Protein AF-A0A2W5KPC9-F1 (afdb_monomer_lite)

Sequence (144 aa):
MKFLSAIVVAMLAVPPALARSVDVCPTLPADTHVEWIYNEGPDFDVCYAHPTDSDETIFGVYLGNHPSFHPKRTNRIGRGKVGGLRMVWYRRSSSDSPAAFDRETLLILDRETGYVAHLWVIAETEQQLQERLSVLERMRFKDP

Structure (mmCIF, N/CA/C/O backbone):
data_AF-A0A2W5KPC9-F1
#
_entry.id   AF-A0A2W5KPC9-F1
#
loop_
_atom_site.group_PDB
_atom_site.id
_atom_site.type_symbol
_atom_site.label_atom_id
_atom_site.label_alt_id
_atom_site.label_comp_id
_atom_site.label_asym_id
_atom_site.label_entity_id
_atom_site.label_seq_id
_atom_site.pdbx_PDB_ins_code
_atom_site.Cartn_x
_atom_site.Cartn_y
_atom_site.Cartn_z
_atom_site.occupancy
_atom_site.B_iso_or_equiv
_atom_site.auth_seq_id
_atom_site.auth_comp_id
_atom_site.auth_asym_id
_atom_site.auth_atom_id
_atom_site.pdbx_PDB_model_num
ATOM 1 N N . MET A 1 1 ? 2.574 54.688 -48.987 1.00 38.09 1 MET A N 1
ATOM 2 C CA . MET A 1 1 ? 3.556 53.913 -48.199 1.00 38.09 1 MET A CA 1
ATOM 3 C C . MET A 1 1 ? 2.789 53.088 -47.174 1.00 38.09 1 MET A C 1
ATOM 5 O O . MET A 1 1 ? 2.180 53.666 -46.288 1.00 38.09 1 MET A O 1
ATOM 9 N N . LYS A 1 2 ? 2.715 51.768 -47.365 1.00 43.84 2 LYS A N 1
ATOM 10 C CA . LYS A 1 2 ? 2.098 50.798 -46.445 1.00 43.84 2 LYS A CA 1
ATOM 11 C C . LYS A 1 2 ? 3.180 49.763 -46.156 1.00 43.84 2 LYS A C 1
ATOM 13 O O . LYS A 1 2 ? 3.531 49.027 -47.070 1.00 43.84 2 LYS A O 1
ATOM 18 N N . PHE A 1 3 ? 3.724 49.738 -44.945 1.00 47.19 3 PHE A N 1
ATOM 19 C CA . PHE A 1 3 ? 4.591 48.645 -44.508 1.00 47.19 3 PHE A CA 1
ATOM 20 C C . PHE A 1 3 ? 3.863 47.868 -43.417 1.00 47.19 3 PHE A C 1
ATOM 22 O O . PHE A 1 3 ? 3.384 48.440 -42.439 1.00 47.19 3 PHE A O 1
ATOM 29 N N . LEU A 1 4 ? 3.681 46.582 -43.712 1.00 46.31 4 LEU A N 1
ATOM 30 C CA . LEU A 1 4 ? 2.902 45.608 -42.965 1.00 46.31 4 LEU A CA 1
ATOM 31 C C . LEU A 1 4 ? 3.526 45.290 -41.601 1.00 46.31 4 LEU A C 1
ATOM 33 O O . LEU A 1 4 ? 4.742 45.227 -41.452 1.00 46.31 4 LEU A O 1
ATOM 37 N N . SER A 1 5 ? 2.636 45.011 -40.646 1.00 54.16 5 SER A N 1
ATOM 38 C CA . SER A 1 5 ? 2.908 44.311 -39.389 1.00 54.16 5 SER A CA 1
ATOM 39 C C . SER A 1 5 ? 3.563 42.946 -39.600 1.00 54.16 5 SER A C 1
ATOM 41 O O . SER A 1 5 ? 3.175 42.206 -40.501 1.00 54.16 5 SER A O 1
ATOM 43 N N . ALA A 1 6 ? 4.423 42.560 -38.660 1.00 52.25 6 ALA A N 1
ATOM 44 C CA . ALA A 1 6 ? 4.634 41.163 -38.300 1.00 52.25 6 ALA A CA 1
ATOM 45 C C . ALA A 1 6 ? 4.864 41.078 -36.781 1.00 52.25 6 ALA A C 1
ATOM 47 O O . ALA A 1 6 ? 5.952 41.363 -36.288 1.00 52.25 6 ALA A O 1
ATOM 48 N N . ILE A 1 7 ? 3.810 40.733 -36.035 1.00 58.62 7 ILE A N 1
ATOM 49 C CA . ILE A 1 7 ? 3.903 40.343 -34.624 1.00 58.62 7 ILE A CA 1
ATOM 50 C C . ILE A 1 7 ? 4.207 38.845 -34.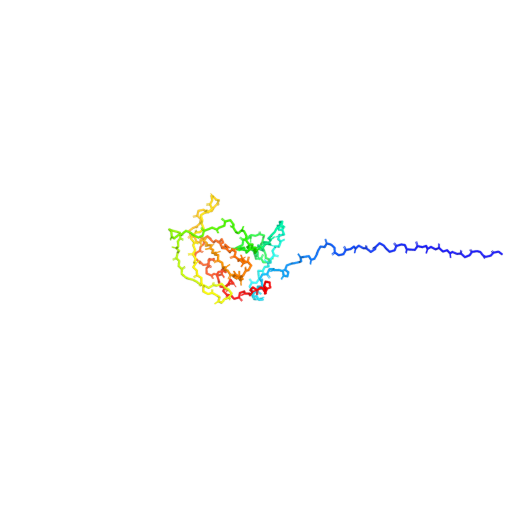614 1.00 58.62 7 ILE A C 1
ATOM 52 O O . ILE A 1 7 ? 3.378 38.038 -35.031 1.00 58.62 7 ILE A O 1
ATOM 56 N N . VAL A 1 8 ? 5.405 38.478 -34.166 1.00 61.66 8 VAL A N 1
ATOM 57 C CA . VAL A 1 8 ? 5.787 37.084 -33.924 1.00 61.66 8 VAL A CA 1
ATOM 58 C C . VAL A 1 8 ? 5.257 36.691 -32.547 1.00 61.66 8 VAL A C 1
ATOM 60 O O . VAL A 1 8 ? 5.755 37.160 -31.527 1.00 61.66 8 VAL A O 1
ATOM 63 N N . VAL A 1 9 ? 4.227 35.846 -32.514 1.00 62.09 9 VAL A N 1
ATOM 64 C CA . VAL A 1 9 ? 3.756 35.190 -31.287 1.00 62.09 9 VAL A CA 1
ATOM 65 C C . VAL A 1 9 ? 4.634 33.962 -31.060 1.00 62.09 9 VAL A C 1
ATOM 67 O O . VAL A 1 9 ? 4.502 32.958 -31.757 1.00 62.09 9 VAL A O 1
ATOM 70 N N . ALA A 1 10 ? 5.558 34.048 -30.104 1.00 59.09 10 ALA A N 1
ATOM 71 C CA . ALA A 1 10 ? 6.324 32.900 -29.639 1.00 59.09 10 ALA A CA 1
ATOM 72 C C . ALA A 1 10 ? 5.443 32.057 -28.700 1.00 59.09 10 ALA A C 1
ATOM 74 O O . ALA A 1 10 ? 5.221 32.423 -27.547 1.00 59.09 10 ALA A O 1
ATOM 75 N N . MET A 1 11 ? 4.916 30.937 -29.200 1.00 62.25 11 MET A N 1
ATOM 76 C CA . MET A 1 11 ? 4.300 29.904 -28.365 1.00 62.25 11 MET A CA 1
ATOM 77 C C . MET A 1 11 ? 5.397 29.200 -27.560 1.00 62.25 11 MET A C 1
ATOM 79 O O . MET A 1 11 ? 6.181 28.425 -28.104 1.00 62.25 11 MET A O 1
ATOM 83 N N . LEU A 1 12 ? 5.452 29.476 -26.258 1.00 58.88 12 LEU A N 1
ATOM 84 C CA . LEU A 1 12 ? 6.215 28.685 -25.298 1.00 58.88 12 LEU A CA 1
ATOM 85 C C . LEU A 1 12 ? 5.521 27.324 -25.152 1.00 58.88 12 LEU A C 1
ATOM 87 O O . LEU A 1 12 ? 4.515 27.204 -24.456 1.00 58.88 12 LEU A O 1
ATOM 91 N N . ALA A 1 13 ? 6.033 26.303 -25.838 1.00 57.69 13 ALA A N 1
ATOM 92 C CA . ALA A 1 13 ? 5.659 24.922 -25.569 1.00 57.69 13 ALA A CA 1
ATOM 93 C C . ALA A 1 13 ? 6.235 24.535 -24.200 1.00 57.69 13 ALA A C 1
ATOM 95 O O . ALA A 1 13 ? 7.439 24.331 -24.060 1.00 57.69 13 ALA A O 1
ATOM 96 N N . VAL A 1 14 ? 5.379 24.488 -23.179 1.00 63.06 14 VAL A N 1
ATOM 97 C CA . VAL A 1 14 ? 5.735 23.924 -21.874 1.00 63.06 14 VAL A CA 1
ATOM 98 C C . VAL A 1 14 ? 5.871 22.409 -22.069 1.00 63.06 14 VAL A C 1
ATOM 100 O O . VAL A 1 14 ? 4.895 21.778 -22.483 1.00 63.06 14 VAL A O 1
ATOM 103 N N . PRO A 1 15 ? 7.047 21.798 -21.844 1.00 55.31 15 PRO A N 1
ATOM 104 C CA . PRO A 1 15 ? 7.172 20.348 -21.912 1.00 55.31 15 PRO A CA 1
ATOM 105 C C . PRO A 1 15 ? 6.293 19.698 -20.826 1.00 55.31 15 PRO A C 1
ATOM 107 O O . PRO A 1 15 ? 6.252 20.209 -19.703 1.00 55.31 15 PRO A O 1
ATOM 110 N N . PRO A 1 16 ? 5.599 18.580 -21.114 1.00 50.56 16 PRO A N 1
ATOM 111 C CA . PRO A 1 16 ? 4.818 17.845 -20.125 1.00 50.56 16 PRO A CA 1
ATOM 112 C C . PRO A 1 16 ? 5.776 17.091 -19.194 1.00 50.56 16 PRO A C 1
ATOM 114 O O . PRO A 1 16 ? 5.989 15.893 -19.326 1.00 50.56 16 PRO A O 1
ATOM 117 N N . ALA A 1 17 ? 6.413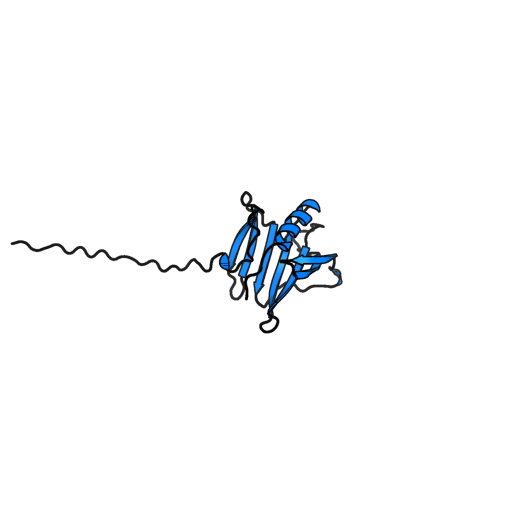 17.807 -18.275 1.00 51.78 17 ALA A N 1
ATOM 118 C CA . ALA A 1 17 ? 7.350 17.245 -17.310 1.00 51.78 17 ALA A CA 1
ATOM 119 C C . ALA A 1 17 ? 6.690 17.070 -15.931 1.00 51.78 17 ALA A C 1
ATOM 121 O O . ALA A 1 17 ? 7.271 17.483 -14.942 1.00 51.78 17 ALA A O 1
ATOM 122 N N . LEU A 1 18 ? 5.465 16.525 -15.859 1.00 46.25 18 LEU A N 1
ATOM 123 C CA . LEU A 1 18 ? 4.745 16.233 -14.600 1.00 46.25 18 LEU A CA 1
ATOM 124 C C . LEU A 1 18 ? 3.683 15.120 -14.777 1.00 46.25 18 LEU A C 1
ATOM 126 O O . LEU A 1 18 ? 2.551 15.252 -14.325 1.00 46.25 18 LEU A O 1
ATOM 130 N N . ALA A 1 19 ? 4.002 14.041 -15.494 1.00 46.28 19 ALA A N 1
ATOM 131 C CA . ALA A 1 19 ? 3.049 12.945 -15.712 1.00 46.28 19 ALA A CA 1
ATOM 132 C C . ALA A 1 19 ? 3.704 11.560 -15.707 1.00 46.28 19 ALA A C 1
ATOM 134 O O . ALA A 1 19 ? 3.250 10.650 -16.395 1.00 46.28 19 ALA A O 1
ATOM 135 N N . ARG A 1 20 ? 4.734 11.354 -14.875 1.00 52.09 20 ARG A N 1
ATOM 136 C CA . ARG A 1 20 ? 4.928 10.017 -14.296 1.00 52.09 20 ARG A CA 1
ATOM 137 C C . ARG A 1 20 ? 3.842 9.865 -13.227 1.00 52.09 20 ARG A C 1
ATOM 139 O O . ARG A 1 20 ? 4.071 10.059 -12.044 1.00 52.09 20 ARG A O 1
ATOM 146 N N . SER A 1 21 ? 2.605 9.811 -13.709 1.00 64.06 21 SER A N 1
ATOM 147 C CA . SER A 1 21 ? 1.371 9.968 -12.953 1.00 64.06 21 SER A CA 1
ATOM 148 C C . SER A 1 21 ? 1.102 8.712 -12.132 1.00 64.06 21 SER A C 1
ATOM 150 O O . SER A 1 21 ? 1.760 7.689 -12.305 1.00 64.06 21 SER A O 1
ATOM 152 N N . VAL A 1 22 ? 0.077 8.778 -11.282 1.00 76.50 22 VAL A N 1
ATOM 153 C CA . VAL A 1 22 ? -0.564 7.683 -10.523 1.00 76.50 22 VAL A CA 1
ATOM 154 C C . VAL A 1 22 ? -0.712 6.331 -11.260 1.00 76.50 22 VAL A C 1
ATOM 156 O O . VAL A 1 22 ? -1.021 5.323 -10.634 1.00 76.50 22 VAL A O 1
ATOM 159 N N . ASP A 1 23 ? -0.476 6.272 -12.568 1.00 86.31 23 ASP A N 1
ATOM 160 C CA . ASP A 1 23 ? -0.545 5.089 -13.422 1.00 86.31 23 ASP A CA 1
ATOM 161 C C . ASP A 1 23 ? 0.365 3.932 -12.995 1.00 86.31 23 ASP A C 1
ATOM 163 O O . ASP A 1 23 ? 0.017 2.785 -13.272 1.00 86.31 23 ASP A O 1
ATOM 167 N N . VAL A 1 24 ? 1.487 4.19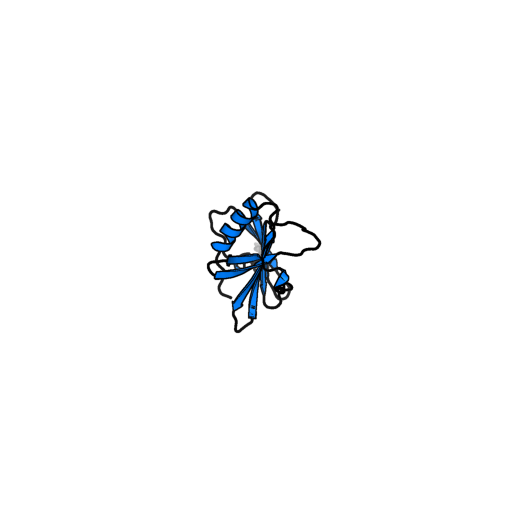6 -12.312 1.00 91.62 24 VAL A N 1
ATOM 168 C CA . VAL A 1 24 ? 2.344 3.135 -11.739 1.00 91.62 24 VAL A CA 1
ATOM 169 C C . VAL A 1 24 ? 1.668 2.457 -10.541 1.00 91.62 24 VAL A C 1
ATOM 171 O O . VAL A 1 24 ? 1.873 1.269 -10.284 1.00 91.62 24 VAL A O 1
ATOM 174 N N . CYS A 1 25 ? 0.815 3.184 -9.817 1.00 95.56 25 CYS A N 1
ATOM 175 C CA . CYS A 1 25 ? 0.141 2.650 -8.647 1.00 95.56 25 CYS A CA 1
ATOM 176 C C . CYS A 1 25 ? -0.827 1.514 -9.015 1.00 95.56 25 CYS A C 1
ATOM 178 O O . CYS A 1 25 ? -1.450 1.525 -10.087 1.00 95.56 25 CYS A O 1
ATOM 180 N N . PRO A 1 26 ? -1.022 0.527 -8.119 1.00 96.12 26 PRO A N 1
ATOM 181 C CA . PRO A 1 26 ? -2.016 -0.514 -8.333 1.00 96.12 26 PRO A CA 1
ATOM 182 C C . PRO A 1 26 ? -3.398 0.092 -8.594 1.00 96.12 26 PRO A C 1
ATOM 184 O O . PRO A 1 26 ? -3.797 1.074 -7.978 1.00 96.12 26 PRO A O 1
ATOM 187 N N . THR A 1 27 ? -4.175 -0.504 -9.487 1.00 96.19 27 THR A N 1
ATOM 188 C CA . THR A 1 27 ? -5.538 -0.034 -9.760 1.00 96.19 27 THR A CA 1
ATOM 189 C C . THR A 1 27 ? -6.412 -0.296 -8.535 1.00 96.19 27 THR A C 1
ATOM 191 O O . THR A 1 27 ? -6.582 -1.458 -8.152 1.00 96.19 27 THR A O 1
ATOM 194 N N . LEU A 1 28 ? -6.966 0.760 -7.938 1.00 96.38 28 LEU A N 1
ATOM 195 C CA . LEU A 1 28 ? -7.925 0.651 -6.838 1.00 96.38 28 LEU A CA 1
ATOM 196 C C . LEU A 1 28 ? -9.302 0.203 -7.356 1.00 96.38 28 LEU A C 1
ATOM 198 O O . LEU A 1 28 ? -9.658 0.507 -8.499 1.00 96.38 28 LEU A O 1
ATOM 202 N N . PRO A 1 29 ? -10.095 -0.519 -6.547 1.00 95.44 29 PRO A N 1
ATOM 203 C CA . PRO A 1 29 ? -11.494 -0.774 -6.869 1.00 95.44 29 PRO A CA 1
ATOM 204 C C . PRO A 1 29 ? -12.289 0.543 -6.929 1.00 95.44 29 PRO A C 1
ATOM 206 O O . PRO A 1 29 ? -12.112 1.420 -6.092 1.00 95.44 29 PRO A O 1
ATOM 209 N N . ALA A 1 30 ? -13.179 0.690 -7.913 1.00 89.69 30 ALA A N 1
ATOM 210 C CA . ALA A 1 30 ? -13.882 1.957 -8.159 1.00 89.69 30 ALA A CA 1
ATOM 211 C C . ALA A 1 30 ? -14.879 2.361 -7.051 1.00 89.69 30 ALA A C 1
ATOM 213 O O . ALA A 1 30 ? -15.301 3.510 -6.990 1.00 89.69 30 ALA A O 1
ATOM 214 N N . ASP A 1 31 ? -15.273 1.422 -6.192 1.00 91.25 31 ASP A N 1
ATOM 215 C CA . ASP A 1 31 ? -16.309 1.564 -5.168 1.00 91.25 31 ASP A CA 1
ATOM 216 C C . ASP A 1 31 ? -15.759 1.878 -3.765 1.00 91.25 31 ASP A C 1
ATOM 218 O O . ASP A 1 31 ? -16.503 1.799 -2.792 1.00 91.25 31 ASP A O 1
ATOM 222 N N . THR A 1 32 ? -14.466 2.198 -3.626 1.00 89.38 32 THR A N 1
ATOM 223 C CA . THR A 1 32 ? -13.831 2.316 -2.300 1.00 89.38 32 THR A CA 1
ATOM 224 C C . THR A 1 32 ? -13.668 3.736 -1.780 1.00 89.38 32 THR A C 1
ATOM 226 O O . THR A 1 32 ? -13.310 3.869 -0.619 1.00 89.38 32 THR A O 1
ATOM 229 N N . HIS A 1 33 ? -13.923 4.782 -2.579 1.00 93.38 33 HIS A N 1
ATOM 230 C CA . HIS A 1 33 ? -13.656 6.181 -2.183 1.00 93.38 33 HIS A CA 1
ATOM 231 C C . HIS A 1 33 ? -12.232 6.380 -1.628 1.00 93.38 33 HIS A C 1
ATOM 233 O O . HIS A 1 33 ? -12.012 7.097 -0.656 1.00 93.38 33 HIS A O 1
ATOM 239 N N . VAL A 1 34 ? -11.263 5.700 -2.244 1.00 95.38 34 VAL A N 1
ATOM 240 C CA . VAL A 1 34 ? -9.839 5.789 -1.913 1.00 95.38 34 VAL A CA 1
ATOM 241 C C . VAL A 1 34 ? -9.105 6.265 -3.153 1.00 95.38 34 VAL A C 1
ATOM 243 O O . VAL A 1 34 ? -9.404 5.810 -4.259 1.00 95.38 34 VAL A O 1
ATOM 246 N N . GLU A 1 35 ? -8.128 7.138 -2.962 1.00 95.56 35 GLU A N 1
ATOM 247 C CA . GLU A 1 35 ? -7.248 7.636 -4.008 1.00 95.56 35 GLU A CA 1
ATOM 248 C C . GLU A 1 35 ? -5.776 7.492 -3.627 1.00 95.56 35 GLU A C 1
ATOM 250 O O . GLU A 1 35 ? -5.425 7.249 -2.471 1.00 95.56 35 GLU A O 1
ATOM 255 N N . TRP A 1 36 ? -4.911 7.602 -4.634 1.00 96.31 36 TRP A N 1
ATOM 256 C CA . TRP A 1 36 ? -3.469 7.533 -4.458 1.00 96.31 36 TRP A CA 1
ATOM 257 C C . TRP A 1 36 ? -2.852 8.924 -4.414 1.00 96.31 36 TRP A C 1
ATOM 259 O O . TRP A 1 36 ? -3.036 9.717 -5.335 1.00 96.31 36 TRP A O 1
ATOM 269 N N . ILE A 1 37 ? -1.996 9.146 -3.424 1.00 94.94 37 ILE A N 1
ATOM 270 C CA . ILE A 1 37 ? -0.936 10.148 -3.472 1.00 94.94 37 ILE A CA 1
ATOM 271 C C . ILE A 1 37 ? 0.349 9.425 -3.888 1.00 94.94 37 ILE A C 1
ATOM 273 O O . ILE A 1 37 ? 0.804 8.501 -3.210 1.00 94.94 37 ILE A O 1
ATOM 277 N N . TYR A 1 38 ? 0.910 9.818 -5.031 1.00 95.25 38 TYR A N 1
ATOM 278 C CA . TYR A 1 38 ? 2.098 9.200 -5.621 1.00 95.25 38 TYR A CA 1
ATOM 279 C C . TYR A 1 38 ? 3.362 10.007 -5.315 1.00 95.25 38 TYR A C 1
ATOM 281 O O . TYR A 1 38 ? 3.392 11.217 -5.539 1.00 95.25 38 TYR A O 1
ATOM 289 N N . ASN A 1 39 ? 4.412 9.308 -4.884 1.00 94.56 39 ASN A N 1
AT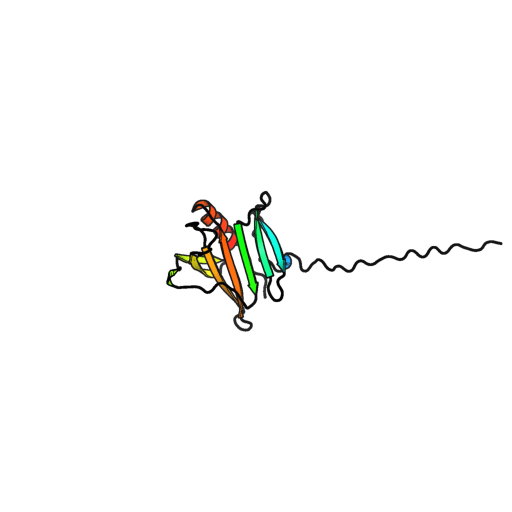OM 290 C CA . ASN A 1 39 ? 5.749 9.847 -4.675 1.00 94.56 39 ASN A CA 1
ATOM 291 C C . ASN A 1 39 ? 6.785 8.998 -5.428 1.00 94.56 39 ASN A C 1
ATOM 293 O O . ASN A 1 39 ? 6.902 7.796 -5.188 1.00 94.56 39 ASN A O 1
ATOM 297 N N . GLU A 1 40 ? 7.574 9.644 -6.286 1.00 94.75 40 GLU A N 1
ATOM 298 C CA . GLU A 1 40 ? 8.717 9.031 -6.974 1.00 94.75 40 GLU A CA 1
ATOM 299 C C . GLU A 1 40 ? 9.961 9.072 -6.073 1.00 94.75 40 GLU A C 1
ATOM 301 O O . GLU A 1 40 ? 10.318 10.118 -5.520 1.00 94.75 40 GLU A O 1
ATOM 306 N N . GLY A 1 41 ? 10.621 7.928 -5.918 1.00 92.75 41 GLY A N 1
ATOM 307 C CA . GLY A 1 41 ? 11.957 7.801 -5.345 1.00 92.75 41 GLY A CA 1
ATOM 308 C C . GLY A 1 41 ? 13.041 7.734 -6.431 1.00 92.75 41 GLY A C 1
ATOM 309 O O . GLY A 1 41 ? 12.738 7.748 -7.620 1.00 92.75 41 GLY A O 1
ATOM 310 N N . PRO A 1 42 ? 14.331 7.644 -6.059 1.00 91.88 42 PRO A N 1
ATOM 311 C CA . PRO A 1 42 ? 15.424 7.562 -7.035 1.00 91.88 42 PRO A CA 1
ATOM 312 C C . PRO A 1 42 ? 15.366 6.315 -7.933 1.00 91.88 42 PRO A C 1
ATOM 314 O O . PRO A 1 42 ? 15.788 6.359 -9.087 1.00 91.88 42 PRO A O 1
ATOM 317 N N . ASP A 1 43 ? 14.884 5.205 -7.377 1.00 91.81 43 ASP A N 1
ATOM 318 C CA . ASP A 1 43 ? 14.866 3.866 -7.973 1.00 91.81 43 ASP A CA 1
ATOM 319 C C . ASP A 1 43 ? 13.619 3.055 -7.561 1.00 91.81 43 ASP A C 1
ATOM 321 O O . ASP A 1 43 ? 13.598 1.827 -7.656 1.00 91.81 43 ASP A O 1
ATOM 325 N N . PHE A 1 44 ? 12.582 3.735 -7.068 1.00 95.75 44 PHE A N 1
ATOM 326 C CA . PHE A 1 44 ? 11.340 3.123 -6.603 1.00 95.75 44 PHE A CA 1
ATOM 327 C C . PHE A 1 44 ? 10.171 4.100 -6.688 1.00 95.75 44 PHE A C 1
ATOM 329 O O . PHE A 1 44 ? 10.363 5.310 -6.762 1.00 95.75 44 PHE A O 1
ATOM 336 N N . ASP A 1 45 ? 8.963 3.567 -6.562 1.00 96.69 45 ASP A N 1
ATOM 337 C CA . ASP A 1 45 ? 7.720 4.324 -6.507 1.00 96.69 45 ASP A CA 1
ATOM 338 C C . ASP A 1 45 ? 7.003 4.055 -5.182 1.00 96.69 45 ASP A C 1
ATOM 340 O O . ASP A 1 45 ? 7.068 2.949 -4.634 1.00 96.69 45 ASP A O 1
ATOM 344 N N . VAL A 1 46 ? 6.298 5.055 -4.652 1.00 97.25 46 VAL A N 1
ATOM 345 C CA . VAL A 1 46 ? 5.456 4.885 -3.466 1.00 97.25 46 VAL A CA 1
ATOM 346 C C . VAL A 1 46 ? 4.074 5.470 -3.690 1.00 97.25 46 VAL A C 1
ATOM 348 O O . VAL A 1 46 ? 3.917 6.641 -4.023 1.00 97.25 46 VAL A O 1
ATOM 351 N N . CYS A 1 47 ? 3.064 4.646 -3.440 1.00 97.56 47 CYS A N 1
ATOM 352 C CA . CYS A 1 47 ? 1.658 5.000 -3.539 1.00 97.56 47 CYS A CA 1
ATOM 353 C C . CYS A 1 47 ? 1.038 4.968 -2.145 1.00 97.56 47 CYS A C 1
ATOM 355 O O . CYS A 1 47 ? 0.930 3.904 -1.531 1.00 97.56 47 CYS A O 1
ATOM 357 N N . TYR A 1 48 ? 0.642 6.128 -1.636 1.00 97.62 48 TYR A N 1
ATOM 358 C CA . TYR A 1 48 ? -0.050 6.279 -0.360 1.00 97.62 48 TYR A CA 1
ATOM 359 C C . TYR A 1 48 ? -1.548 6.350 -0.629 1.00 97.62 48 TYR A C 1
ATOM 361 O O . TYR A 1 48 ? -1.982 7.169 -1.432 1.00 97.62 48 TYR A O 1
ATOM 369 N N . ALA A 1 49 ? -2.335 5.465 -0.023 1.00 97.56 49 ALA A N 1
ATOM 370 C CA . ALA A 1 49 ? -3.784 5.462 -0.172 1.00 97.56 49 ALA A CA 1
ATOM 371 C C . ALA A 1 49 ? -4.432 6.342 0.890 1.00 97.56 49 ALA A C 1
ATOM 373 O O . ALA A 1 49 ? -4.152 6.173 2.080 1.00 97.56 49 ALA A O 1
ATOM 374 N N . HIS A 1 50 ? -5.335 7.208 0.446 1.00 96.25 50 HIS A N 1
ATOM 375 C CA . HIS A 1 50 ? -6.078 8.155 1.269 1.00 96.25 50 HIS A CA 1
ATOM 376 C C . HIS A 1 50 ? -7.578 8.031 0.975 1.00 96.25 50 HIS A C 1
ATOM 378 O O . HIS A 1 50 ? -7.945 7.829 -0.186 1.00 96.25 50 HIS A O 1
ATOM 384 N N . PRO A 1 51 ? -8.462 8.119 1.982 1.00 95.94 51 PRO A N 1
ATOM 385 C CA . PRO A 1 51 ? -9.878 8.363 1.741 1.00 95.94 51 PRO A CA 1
ATOM 386 C C . PRO A 1 51 ? -10.060 9.680 0.975 1.00 95.94 51 PRO A C 1
ATOM 388 O O . PRO A 1 51 ? -9.376 10.655 1.257 1.00 95.94 51 PRO A O 1
ATOM 391 N N . THR A 1 52 ? -11.001 9.756 0.035 1.00 94.00 52 THR A N 1
ATOM 392 C CA . THR A 1 52 ? -11.216 10.981 -0.772 1.00 94.00 52 THR A CA 1
ATOM 393 C C . THR A 1 52 ? -11.665 12.204 0.041 1.00 94.00 52 THR A C 1
ATOM 395 O O . THR A 1 52 ? -11.719 13.313 -0.480 1.00 94.00 52 THR A O 1
ATOM 398 N N . ASP A 1 53 ? -12.059 12.003 1.298 1.00 93.62 53 ASP A N 1
ATOM 399 C CA . ASP A 1 53 ? -12.505 13.026 2.243 1.00 93.62 53 ASP A CA 1
ATOM 400 C C . ASP A 1 53 ? -11.496 13.295 3.377 1.00 93.62 53 ASP A C 1
ATOM 402 O O . ASP A 1 53 ? -11.805 14.057 4.296 1.00 93.62 53 ASP A O 1
ATOM 406 N N . SER A 1 54 ? -10.301 12.692 3.333 1.00 92.75 54 SER A N 1
ATOM 407 C CA . SER A 1 54 ? -9.293 12.803 4.391 1.00 92.75 54 SER A CA 1
ATOM 408 C C . SER A 1 54 ? -7.863 12.707 3.861 1.00 92.75 54 SER A C 1
ATOM 410 O O . SER A 1 54 ? -7.522 11.809 3.100 1.00 92.75 54 SER A O 1
ATOM 412 N N . ASP A 1 55 ? -6.972 13.548 4.386 1.00 89.50 55 ASP A N 1
ATOM 413 C CA . ASP A 1 55 ? -5.532 13.469 4.113 1.00 89.50 55 ASP A CA 1
ATOM 414 C C . ASP A 1 55 ? -4.826 12.353 4.918 1.00 89.50 55 ASP A C 1
ATOM 416 O O . ASP A 1 55 ? -3.603 12.220 4.868 1.00 89.50 55 ASP A O 1
ATOM 420 N N . GLU A 1 56 ? -5.555 11.511 5.658 1.00 93.06 56 GLU A N 1
ATOM 421 C CA . GLU A 1 56 ? -4.976 10.373 6.385 1.00 93.06 56 GLU A CA 1
ATOM 422 C C . GLU A 1 56 ? -4.557 9.247 5.427 1.00 93.06 56 GLU A C 1
ATOM 424 O O . GLU A 1 56 ? -5.379 8.685 4.703 1.00 93.06 56 GLU A O 1
ATOM 429 N N . THR A 1 57 ? -3.287 8.833 5.483 1.00 95.38 57 THR A N 1
ATOM 430 C CA . THR A 1 57 ? -2.853 7.602 4.813 1.00 95.38 57 THR A CA 1
ATOM 431 C C . THR A 1 57 ? -3.394 6.384 5.558 1.00 95.38 57 THR A C 1
ATOM 433 O O . THR A 1 57 ? -3.027 6.132 6.706 1.00 95.38 57 THR A O 1
ATOM 436 N N . ILE A 1 58 ? -4.169 5.545 4.875 1.00 96.19 58 ILE A N 1
ATOM 437 C CA . ILE A 1 58 ? -4.749 4.326 5.461 1.00 96.19 58 ILE A CA 1
ATOM 438 C C . ILE A 1 58 ? -3.951 3.057 5.133 1.00 96.19 58 ILE A C 1
ATOM 440 O O . ILE A 1 58 ? -3.924 2.104 5.918 1.00 96.19 58 ILE A O 1
ATOM 444 N N . PHE A 1 59 ? -3.254 3.044 4.000 1.00 97.44 59 PHE A N 1
ATOM 445 C CA . PHE A 1 59 ? -2.265 2.034 3.632 1.00 97.44 59 PHE A CA 1
ATOM 446 C C . PHE A 1 59 ? -1.316 2.599 2.574 1.00 97.44 59 PHE A C 1
ATOM 448 O O . PHE A 1 59 ? -1.569 3.656 2.003 1.00 97.44 59 PHE A O 1
ATOM 455 N N . GLY A 1 60 ? -0.216 1.909 2.301 1.00 97.44 60 GLY A N 1
ATOM 456 C CA . GLY A 1 60 ? 0.675 2.290 1.214 1.00 97.44 60 GLY A CA 1
ATOM 457 C C . GLY A 1 60 ? 1.340 1.101 0.546 1.00 97.44 60 GLY A C 1
ATOM 458 O O . GLY A 1 60 ? 1.336 -0.014 1.077 1.00 97.44 60 GLY A O 1
ATOM 459 N N . VAL A 1 61 ? 1.867 1.360 -0.648 1.00 98.00 61 VAL A N 1
ATOM 460 C CA . VAL A 1 61 ? 2.539 0.390 -1.510 1.00 98.00 61 VAL A CA 1
ATOM 461 C C . VAL A 1 61 ? 3.836 1.009 -2.011 1.00 98.00 61 VAL A C 1
ATOM 463 O O . VAL A 1 61 ? 3.815 1.959 -2.785 1.00 98.00 61 VAL A O 1
ATOM 466 N N . TYR A 1 62 ? 4.958 0.457 -1.569 1.00 97.88 62 TYR A N 1
ATOM 467 C CA . TYR A 1 62 ? 6.258 0.647 -2.201 1.00 97.88 62 TYR A CA 1
ATOM 468 C C . TYR A 1 62 ? 6.392 -0.342 -3.357 1.00 97.88 62 TYR A C 1
ATOM 470 O O . TYR A 1 62 ? 6.055 -1.517 -3.187 1.00 97.88 62 TYR A O 1
ATOM 478 N N . LEU A 1 63 ? 6.928 0.113 -4.486 1.00 97.25 63 LEU A N 1
ATOM 479 C CA . LEU A 1 63 ? 7.228 -0.690 -5.665 1.00 97.25 63 LEU A CA 1
ATOM 480 C C . LEU A 1 63 ? 8.687 -0.460 -6.078 1.00 97.25 63 LEU A C 1
ATOM 482 O O . LEU A 1 63 ? 9.097 0.677 -6.294 1.00 97.25 63 LEU A O 1
ATOM 486 N N . GLY A 1 64 ? 9.481 -1.525 -6.172 1.00 96.25 64 GLY A N 1
ATOM 487 C CA . GLY A 1 64 ? 10.909 -1.423 -6.490 1.00 96.25 64 GLY A CA 1
ATOM 488 C C . GLY A 1 64 ? 11.672 -2.703 -6.170 1.00 96.25 64 GLY A C 1
ATOM 489 O O . GLY A 1 64 ? 11.068 -3.728 -5.867 1.00 96.25 64 GLY A O 1
ATOM 490 N N . ASN A 1 65 ? 13.004 -2.656 -6.210 1.00 96.19 65 ASN A N 1
ATOM 491 C CA . ASN A 1 65 ? 13.867 -3.832 -6.001 1.00 96.19 65 ASN A CA 1
ATOM 492 C C . ASN A 1 65 ? 14.560 -3.849 -4.624 1.00 96.19 65 ASN A C 1
ATOM 494 O O . ASN A 1 65 ? 15.168 -4.853 -4.247 1.00 96.19 65 ASN A O 1
ATOM 498 N N . HIS A 1 66 ? 14.463 -2.760 -3.852 1.00 95.50 66 HIS A N 1
ATOM 499 C CA . HIS A 1 66 ? 15.216 -2.561 -2.608 1.00 95.50 66 HIS A CA 1
ATOM 500 C C . HIS A 1 66 ? 14.309 -2.171 -1.425 1.00 95.50 66 HIS A C 1
ATOM 502 O O . HIS A 1 66 ? 14.468 -1.095 -0.843 1.00 95.50 66 HIS A O 1
ATOM 508 N N . PRO A 1 67 ? 13.350 -3.032 -1.025 1.00 94.62 67 PRO A N 1
ATOM 509 C CA . PRO A 1 67 ? 12.474 -2.743 0.105 1.00 94.62 67 PRO A CA 1
ATOM 510 C C . PRO A 1 67 ? 13.277 -2.662 1.413 1.00 94.62 67 PRO A C 1
ATOM 512 O O . PRO A 1 67 ? 14.148 -3.489 1.692 1.00 94.62 67 PRO A O 1
ATOM 515 N N . SER A 1 68 ? 12.936 -1.709 2.278 1.00 92.81 68 SER A N 1
ATOM 516 C CA . SER A 1 68 ? 13.518 -1.634 3.626 1.00 92.81 68 SER A CA 1
ATOM 517 C C . SER A 1 68 ? 12.939 -2.698 4.570 1.00 92.81 68 SER A C 1
ATOM 519 O O . SER A 1 68 ? 13.610 -3.158 5.501 1.00 92.81 68 SER A O 1
ATOM 521 N N . PHE A 1 69 ? 11.702 -3.136 4.322 1.00 93.69 69 PHE A N 1
ATOM 522 C CA . PHE A 1 69 ? 11.037 -4.167 5.108 1.00 93.69 69 PHE A CA 1
ATOM 523 C C . PHE A 1 69 ? 11.555 -5.570 4.793 1.00 93.69 69 PHE A C 1
ATOM 525 O O . PHE A 1 69 ? 11.521 -6.046 3.661 1.00 93.69 69 PHE A O 1
ATOM 532 N N . HIS A 1 70 ? 11.952 -6.268 5.856 1.00 92.62 70 HIS A N 1
ATOM 533 C CA . HIS A 1 70 ? 12.420 -7.646 5.809 1.00 92.62 70 HIS A CA 1
ATOM 534 C C . HIS A 1 70 ? 11.541 -8.510 6.725 1.00 92.62 70 HIS A C 1
ATOM 536 O O . HIS A 1 70 ? 11.609 -8.360 7.952 1.00 92.62 70 HIS A O 1
ATOM 542 N N . PRO A 1 71 ? 10.719 -9.424 6.173 1.00 92.75 71 PRO A N 1
ATOM 543 C CA . PRO A 1 71 ? 9.813 -10.241 6.968 1.00 92.75 71 PRO A CA 1
ATOM 544 C C . PRO A 1 71 ? 10.525 -11.081 8.037 1.00 92.75 71 PRO A C 1
ATOM 546 O O . PRO A 1 71 ? 11.361 -11.933 7.736 1.00 92.75 71 PRO A O 1
ATOM 549 N N . LYS A 1 72 ? 10.144 -10.900 9.307 1.00 92.62 72 LYS A N 1
ATOM 550 C CA . LYS A 1 72 ? 10.656 -11.692 10.438 1.00 92.62 72 LYS A CA 1
ATOM 551 C C . LYS A 1 72 ? 9.605 -12.690 10.905 1.00 92.62 72 LYS A C 1
ATOM 553 O O . LYS A 1 72 ? 8.464 -12.316 11.172 1.00 92.62 72 LYS A O 1
ATOM 558 N N . ARG A 1 73 ? 9.986 -13.965 11.073 1.00 91.25 73 ARG A N 1
ATOM 559 C CA . ARG A 1 73 ? 9.049 -15.031 11.495 1.00 91.25 73 ARG A CA 1
ATOM 560 C C . ARG A 1 73 ? 8.353 -14.719 12.823 1.00 91.25 73 ARG A C 1
ATOM 562 O O . ARG A 1 73 ? 7.185 -15.056 12.968 1.00 91.25 73 ARG A O 1
ATOM 569 N N . THR A 1 74 ? 9.044 -14.053 13.748 1.00 90.75 74 THR A N 1
ATOM 570 C CA . THR A 1 74 ? 8.513 -13.635 15.058 1.00 90.75 74 THR A CA 1
ATOM 571 C C . THR A 1 74 ? 7.351 -12.651 14.956 1.00 90.75 74 THR A C 1
ATOM 573 O O . THR A 1 74 ? 6.527 -12.598 15.859 1.00 90.75 74 THR A O 1
ATOM 576 N N . ASN A 1 75 ? 7.260 -11.902 13.855 1.00 91.62 75 ASN A N 1
ATOM 577 C CA . ASN A 1 75 ? 6.214 -10.906 13.641 1.00 91.62 75 ASN A CA 1
ATOM 578 C C . ASN A 1 75 ? 5.061 -11.462 12.803 1.00 91.62 75 ASN A C 1
ATOM 580 O O . ASN A 1 75 ? 4.137 -10.728 12.486 1.00 91.62 75 ASN A O 1
ATOM 584 N N . ARG A 1 76 ? 5.091 -12.732 12.393 1.00 94.69 76 ARG A N 1
ATOM 585 C CA . ARG A 1 76 ? 4.041 -13.307 11.549 1.00 94.69 76 ARG A CA 1
ATOM 586 C C . ARG A 1 76 ? 2.704 -13.351 12.293 1.00 94.69 76 ARG A C 1
ATOM 588 O O . ARG A 1 76 ? 2.623 -13.929 13.369 1.00 94.69 76 ARG A O 1
ATOM 595 N N . ILE A 1 77 ? 1.651 -12.828 11.667 1.00 92.75 77 ILE A N 1
ATOM 596 C CA . ILE A 1 77 ? 0.292 -12.807 12.232 1.00 92.75 77 ILE A CA 1
ATOM 597 C C . ILE A 1 77 ? -0.612 -13.830 11.544 1.00 92.75 77 ILE A C 1
ATOM 599 O O . ILE A 1 77 ? -1.392 -14.510 12.203 1.00 92.75 77 ILE A O 1
ATOM 603 N N . GLY A 1 78 ? -0.512 -13.988 10.222 1.00 94.06 78 GLY A N 1
ATOM 604 C CA . GLY A 1 78 ? -1.464 -14.839 9.511 1.00 94.06 78 GLY A CA 1
ATOM 605 C C . GLY A 1 78 ? -1.238 -14.915 8.012 1.00 94.06 78 GLY A C 1
ATOM 606 O O . GLY A 1 78 ? -0.271 -14.374 7.484 1.00 94.06 78 GLY A O 1
ATOM 607 N N . ARG A 1 79 ? -2.122 -15.642 7.328 1.00 96.62 79 ARG A N 1
ATOM 608 C CA . ARG A 1 79 ? -2.209 -15.642 5.863 1.00 96.62 79 ARG A CA 1
ATOM 609 C C . ARG A 1 79 ? -3.312 -14.683 5.432 1.00 96.62 79 ARG A C 1
ATOM 611 O O . ARG A 1 79 ? -4.290 -14.540 6.154 1.00 96.62 79 ARG A O 1
ATOM 618 N N . GLY A 1 80 ? -3.167 -14.096 4.254 1.00 96.06 80 GLY A N 1
ATOM 619 C CA . GLY A 1 80 ? -4.179 -13.233 3.653 1.00 96.06 80 GLY A CA 1
ATOM 620 C C . GLY A 1 80 ? -4.048 -13.195 2.139 1.00 96.06 80 GLY A C 1
ATOM 621 O O . GLY A 1 80 ? -3.356 -14.037 1.545 1.00 96.06 80 GLY A O 1
ATOM 622 N N . LYS A 1 81 ? -4.720 -12.221 1.529 1.00 96.88 81 LYS A N 1
ATOM 623 C CA . LYS A 1 81 ? -4.615 -11.937 0.104 1.00 96.88 81 LYS A CA 1
ATOM 624 C C . LYS A 1 81 ? -4.347 -10.460 -0.139 1.00 96.88 81 LYS A C 1
ATOM 626 O O . LYS A 1 81 ? -4.713 -9.613 0.665 1.00 96.88 81 LYS A O 1
ATOM 631 N N . VAL A 1 82 ? -3.709 -10.186 -1.266 1.00 96.94 82 VAL A N 1
ATOM 632 C CA . VAL A 1 82 ? -3.486 -8.848 -1.810 1.00 96.94 82 VAL A CA 1
ATOM 633 C C . VAL A 1 82 ? -3.543 -8.983 -3.329 1.00 96.94 82 VAL A C 1
ATOM 635 O O . VAL A 1 82 ? -2.825 -9.808 -3.890 1.00 96.94 82 VAL A O 1
ATOM 638 N N . GLY A 1 83 ? -4.438 -8.251 -3.987 1.00 94.81 83 GLY A N 1
ATOM 639 C CA . GLY A 1 83 ? -4.720 -8.378 -5.419 1.00 94.81 83 GLY A CA 1
ATOM 640 C C . GLY A 1 83 ? -4.954 -9.818 -5.878 1.00 94.81 83 GLY A C 1
ATOM 641 O O . GLY A 1 83 ? -4.392 -10.268 -6.872 1.00 94.81 83 GLY A O 1
ATOM 642 N N . GLY A 1 84 ? -5.709 -10.590 -5.090 1.00 92.19 84 GLY A N 1
ATOM 643 C CA . GLY A 1 84 ? -5.941 -12.023 -5.310 1.00 92.19 84 GLY A CA 1
ATOM 644 C C . GLY A 1 84 ? -4.762 -12.961 -4.991 1.00 92.19 84 GLY A C 1
ATOM 645 O O . GLY A 1 84 ? -4.975 -14.170 -4.857 1.00 92.19 84 GLY A O 1
ATOM 646 N N . LEU A 1 85 ? -3.545 -12.446 -4.798 1.00 93.81 85 LEU A N 1
ATOM 647 C CA . LEU A 1 85 ? -2.348 -13.234 -4.496 1.00 93.81 85 LEU A CA 1
ATOM 648 C C . LEU A 1 85 ? -2.293 -13.612 -3.015 1.00 93.81 85 LEU A C 1
ATOM 650 O O . LEU A 1 85 ? -2.471 -12.772 -2.134 1.00 93.81 85 LEU A O 1
ATOM 654 N N . ARG A 1 86 ? -2.025 -14.890 -2.721 1.00 95.69 86 ARG A N 1
ATOM 655 C CA . ARG A 1 86 ? -1.872 -15.377 -1.340 1.00 95.69 86 ARG A CA 1
ATOM 656 C C . ARG A 1 86 ? -0.542 -14.932 -0.756 1.00 95.69 86 ARG A C 1
ATOM 658 O O . ARG A 1 86 ? 0.496 -15.057 -1.397 1.00 95.69 86 ARG A O 1
ATOM 665 N N . MET A 1 87 ? -0.571 -14.529 0.505 1.00 96.19 87 MET A N 1
ATOM 666 C CA . MET A 1 87 ? 0.592 -13.961 1.177 1.00 96.19 87 MET A CA 1
ATOM 667 C C . MET A 1 87 ? 0.557 -14.201 2.689 1.00 96.19 87 MET A C 1
ATOM 669 O O . MET A 1 87 ? -0.362 -14.835 3.224 1.00 96.19 87 MET A O 1
ATOM 673 N N . VAL A 1 88 ? 1.590 -13.717 3.377 1.00 97.38 88 VAL A N 1
ATOM 674 C CA . VAL A 1 88 ? 1.692 -13.744 4.838 1.00 97.38 88 VAL A CA 1
ATOM 675 C C . VAL A 1 88 ? 1.712 -12.313 5.359 1.00 97.38 88 VAL A C 1
ATOM 677 O O . VAL A 1 88 ? 2.533 -11.510 4.922 1.00 97.38 88 VAL A O 1
ATOM 680 N N . TRP A 1 89 ? 0.839 -12.017 6.316 1.00 97.19 89 TRP A N 1
ATOM 681 C CA . TRP A 1 89 ? 0.828 -10.752 7.038 1.00 97.19 89 TRP A CA 1
ATOM 682 C C . TRP A 1 89 ? 1.759 -10.809 8.245 1.00 97.19 89 TRP A C 1
ATOM 684 O O . TRP A 1 89 ? 1.794 -11.806 8.982 1.00 97.19 89 TRP A O 1
ATOM 694 N N . TYR A 1 90 ? 2.471 -9.711 8.463 1.00 95.88 90 TYR A N 1
ATOM 695 C CA . TYR A 1 90 ? 3.355 -9.493 9.597 1.00 95.88 90 TYR A CA 1
ATOM 696 C C . TYR A 1 90 ? 2.868 -8.295 10.406 1.00 95.88 90 TYR A C 1
ATOM 698 O O . TYR A 1 90 ? 2.242 -7.382 9.870 1.00 95.88 90 TYR A O 1
ATOM 706 N N . ARG A 1 91 ? 3.146 -8.309 11.709 1.00 92.69 91 ARG A N 1
ATOM 707 C CA . ARG A 1 91 ? 2.984 -7.156 12.583 1.00 92.69 91 ARG A CA 1
ATOM 708 C C . ARG A 1 91 ? 3.965 -6.096 12.126 1.00 92.69 91 ARG A C 1
ATOM 710 O O . ARG A 1 91 ? 5.168 -6.369 12.087 1.00 92.69 91 ARG A O 1
ATOM 717 N N . ARG A 1 92 ? 3.444 -4.908 11.846 1.00 87.25 92 ARG A N 1
ATOM 718 C CA . ARG A 1 92 ? 4.279 -3.739 11.628 1.00 87.25 92 ARG A CA 1
ATOM 719 C C . ARG A 1 92 ? 4.840 -3.289 12.970 1.00 87.25 92 ARG A C 1
ATOM 721 O O . ARG A 1 92 ? 4.107 -3.175 13.945 1.00 87.25 92 ARG A O 1
ATOM 728 N N . SER A 1 93 ? 6.150 -3.104 13.030 1.00 67.19 93 SER A N 1
ATOM 729 C CA . SER A 1 93 ? 6.833 -2.564 14.205 1.00 67.19 93 SER A CA 1
ATOM 730 C C . SER A 1 93 ? 7.419 -1.216 13.814 1.00 67.19 93 SER A C 1
ATOM 732 O O . SER A 1 93 ? 8.607 -1.142 13.512 1.00 67.19 93 SER A O 1
ATOM 734 N N . SER A 1 94 ? 6.603 -0.165 13.754 1.00 59.97 94 SER A N 1
ATOM 735 C CA . SER A 1 94 ? 7.141 1.195 13.677 1.00 59.97 94 SER A CA 1
ATOM 736 C C . SER A 1 94 ? 7.425 1.712 15.089 1.00 59.97 94 SER A C 1
ATOM 738 O O . SER A 1 94 ? 6.782 1.305 16.055 1.00 59.97 94 SER A O 1
ATOM 740 N N . SER A 1 95 ? 8.409 2.604 15.223 1.00 50.28 95 SER A N 1
ATOM 741 C CA . SER A 1 95 ? 8.602 3.396 16.447 1.00 50.28 95 SER A CA 1
ATOM 742 C C . SER A 1 95 ? 7.414 4.321 16.730 1.00 50.28 95 SER A C 1
ATOM 744 O O . SER A 1 95 ? 7.200 4.695 17.879 1.00 50.28 95 SER A O 1
ATOM 746 N N . ASP A 1 96 ? 6.642 4.645 15.688 1.00 50.03 96 ASP A N 1
ATOM 747 C CA . ASP A 1 96 ? 5.655 5.727 15.686 1.00 50.03 96 ASP A CA 1
ATOM 748 C C . ASP A 1 96 ? 4.201 5.229 15.760 1.00 50.03 96 ASP A C 1
ATOM 750 O O . ASP A 1 96 ? 3.284 6.030 15.900 1.00 50.03 96 ASP A O 1
ATOM 754 N N . SER A 1 97 ? 3.966 3.913 15.678 1.00 47.19 97 SER A N 1
ATOM 755 C CA . SER A 1 97 ? 2.635 3.313 15.826 1.00 47.19 97 SER A CA 1
ATOM 756 C C . SER A 1 97 ? 2.728 2.009 16.624 1.00 47.19 97 SER A C 1
ATOM 758 O O . SER A 1 97 ? 3.139 0.974 16.094 1.00 47.19 97 SER A O 1
ATOM 760 N N . PRO A 1 98 ? 2.329 2.012 17.907 1.00 53.03 98 PRO A N 1
ATOM 761 C CA . PRO A 1 98 ? 2.114 0.791 18.677 1.00 53.03 98 PRO A CA 1
ATOM 762 C C . PRO A 1 98 ? 0.777 0.108 18.322 1.00 53.03 98 PRO A C 1
ATOM 764 O O . PRO A 1 98 ? 0.295 -0.721 19.100 1.00 53.03 98 PRO A O 1
ATOM 767 N N . ALA A 1 99 ? 0.136 0.462 17.200 1.00 61.31 99 ALA A N 1
ATOM 768 C CA . ALA A 1 99 ? -1.221 0.027 16.910 1.00 61.31 99 ALA A CA 1
ATOM 769 C C . ALA A 1 99 ? -1.291 -1.495 16.709 1.00 61.31 99 ALA A C 1
ATOM 771 O O . ALA A 1 99 ? -0.615 -2.093 15.869 1.00 61.31 99 ALA A O 1
ATOM 772 N N . ALA A 1 100 ? -2.145 -2.143 17.503 1.00 77.69 100 ALA A N 1
ATOM 773 C CA . ALA A 1 100 ? -2.291 -3.597 17.530 1.00 77.69 100 ALA A CA 1
ATOM 774 C C . ALA A 1 100 ? -2.734 -4.193 16.176 1.00 77.69 100 ALA A C 1
ATOM 776 O O . ALA A 1 100 ? -2.513 -5.384 15.907 1.00 77.69 100 ALA A O 1
ATOM 777 N N . PHE A 1 101 ? -3.349 -3.380 15.312 1.00 91.19 101 PHE A N 1
ATOM 778 C CA . PHE A 1 101 ? -3.962 -3.821 14.062 1.00 91.19 101 PHE A CA 1
ATOM 779 C C . PHE A 1 101 ? -3.142 -3.507 12.812 1.00 91.19 101 PHE A C 1
ATOM 781 O O . PHE A 1 101 ? -3.446 -4.076 11.768 1.00 91.19 101 PHE A O 1
ATOM 788 N N . ASP A 1 102 ? -2.041 -2.759 12.917 1.00 93.19 102 ASP A N 1
ATOM 789 C CA . ASP A 1 102 ? -1.166 -2.506 11.772 1.00 93.19 102 ASP A CA 1
ATOM 790 C C . ASP A 1 102 ? -0.614 -3.815 11.196 1.00 93.19 102 ASP A C 1
ATOM 792 O O . ASP A 1 102 ? -0.251 -4.763 11.915 1.00 93.19 102 ASP A O 1
ATOM 796 N N . ARG A 1 103 ? -0.539 -3.874 9.868 1.00 94.75 103 ARG A N 1
ATOM 797 C CA . ARG A 1 103 ? -0.028 -5.032 9.128 1.00 94.75 103 ARG A CA 1
ATOM 798 C C . ARG A 1 103 ? 0.950 -4.580 8.069 1.00 94.75 103 ARG A C 1
ATOM 800 O O . ARG A 1 103 ? 0.810 -3.507 7.502 1.00 94.75 103 ARG A O 1
ATOM 807 N N . GLU A 1 104 ? 1.906 -5.430 7.747 1.00 97.25 104 GLU A N 1
ATOM 808 C CA . GLU A 1 104 ? 2.743 -5.238 6.571 1.00 97.25 104 GLU A CA 1
ATOM 809 C C . GLU A 1 104 ? 3.121 -6.564 5.917 1.00 97.25 104 GLU A C 1
ATOM 811 O O . GLU A 1 104 ? 3.002 -7.643 6.514 1.00 97.25 104 GLU A O 1
ATOM 816 N N . THR A 1 105 ? 3.530 -6.494 4.655 1.00 97.75 105 THR A N 1
ATOM 817 C CA . THR A 1 105 ? 3.917 -7.662 3.870 1.00 97.75 105 THR A CA 1
ATOM 818 C C . THR A 1 105 ? 4.804 -7.325 2.683 1.00 97.75 105 THR A C 1
ATOM 820 O O . THR A 1 105 ? 4.877 -6.181 2.256 1.00 97.75 105 THR A O 1
ATOM 823 N N . LEU A 1 106 ? 5.422 -8.352 2.110 1.00 97.38 106 LEU A N 1
ATOM 824 C CA . LEU A 1 106 ? 6.235 -8.254 0.912 1.00 97.38 106 LEU A CA 1
ATOM 825 C C . LEU A 1 106 ? 5.748 -9.273 -0.122 1.00 97.38 106 LEU A C 1
ATOM 827 O O . LEU A 1 106 ? 5.644 -10.466 0.179 1.00 97.38 106 LEU A O 1
ATOM 831 N N . LEU A 1 107 ? 5.468 -8.803 -1.333 1.00 96.19 107 LEU A N 1
ATOM 832 C CA . LEU A 1 107 ? 5.116 -9.616 -2.492 1.00 96.19 107 LEU A CA 1
ATOM 833 C C . LEU A 1 107 ? 6.221 -9.519 -3.531 1.00 96.19 107 LEU A C 1
ATOM 835 O O . LEU A 1 107 ? 6.708 -8.432 -3.810 1.00 96.19 107 LEU A O 1
ATOM 839 N N . ILE A 1 108 ? 6.567 -10.647 -4.139 1.00 94.56 108 ILE A N 1
ATOM 840 C CA . ILE A 1 108 ? 7.432 -10.663 -5.317 1.00 94.56 108 ILE A CA 1
ATOM 841 C C . ILE A 1 108 ? 6.522 -10.577 -6.536 1.00 94.56 108 ILE A C 1
ATOM 843 O O . ILE A 1 108 ? 5.703 -11.478 -6.731 1.00 94.56 108 ILE A O 1
ATOM 847 N N . LEU A 1 109 ? 6.643 -9.492 -7.299 1.00 94.19 109 LEU A N 1
ATOM 848 C CA . LEU A 1 109 ? 5.860 -9.254 -8.512 1.00 94.19 109 LEU A CA 1
ATOM 849 C C . LEU A 1 109 ? 6.580 -9.813 -9.741 1.00 94.19 109 LEU A C 1
ATOM 851 O O . LEU A 1 109 ? 5.947 -10.453 -10.573 1.00 94.19 109 LEU A O 1
ATOM 855 N N . ASP A 1 110 ? 7.905 -9.674 -9.784 1.00 94.38 110 ASP A N 1
ATOM 856 C CA . ASP A 1 110 ? 8.765 -10.315 -10.773 1.00 94.38 110 ASP A CA 1
ATOM 857 C C . ASP A 1 110 ? 9.982 -10.955 -10.086 1.00 94.38 110 ASP A C 1
ATOM 859 O O . ASP A 1 110 ? 10.694 -10.340 -9.291 1.00 94.38 110 ASP A O 1
ATOM 863 N N . ARG A 1 111 ? 10.202 -12.241 -10.370 1.00 93.38 111 ARG A N 1
ATOM 864 C CA . ARG A 1 111 ? 11.299 -13.031 -9.799 1.00 93.38 111 ARG A CA 1
ATOM 865 C C . ARG A 1 111 ? 12.614 -12.864 -10.550 1.00 93.38 111 ARG A C 1
ATOM 867 O O . ARG A 1 111 ? 13.647 -13.115 -9.938 1.00 93.38 111 ARG A O 1
ATOM 874 N N . GLU A 1 112 ? 12.581 -12.513 -11.833 1.00 94.50 112 GLU A N 1
ATOM 875 C CA . GLU A 1 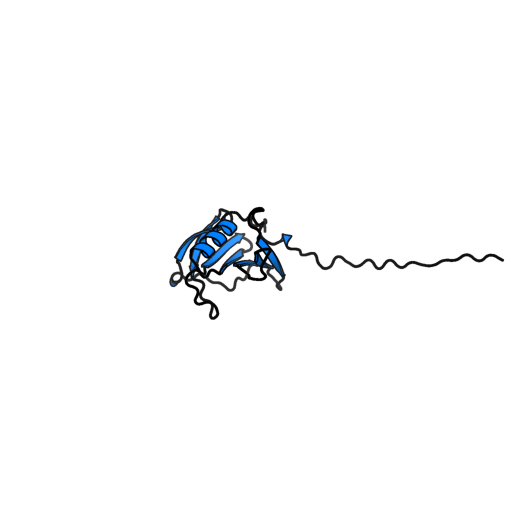112 ? 13.785 -12.374 -12.656 1.00 94.50 112 GLU A CA 1
ATOM 876 C C . GLU A 1 112 ? 14.513 -11.076 -12.321 1.00 94.50 112 GLU A C 1
ATOM 878 O O . GLU A 1 112 ? 15.713 -11.085 -12.053 1.00 94.50 112 GLU A O 1
ATOM 883 N N . THR A 1 113 ? 13.768 -9.973 -12.252 1.00 93.75 113 THR A N 1
ATOM 884 C CA . THR A 1 113 ? 14.304 -8.665 -11.853 1.00 93.75 113 THR A CA 1
ATOM 885 C C . THR A 1 113 ? 14.397 -8.504 -10.335 1.00 93.75 113 THR A C 1
ATOM 887 O O . THR A 1 113 ? 15.195 -7.709 -9.840 1.00 93.75 113 THR A O 1
ATOM 890 N N . GLY A 1 114 ? 13.593 -9.252 -9.572 1.00 93.56 114 GLY A N 1
ATOM 891 C CA . GLY A 1 114 ? 13.444 -9.055 -8.130 1.00 93.56 114 GLY A CA 1
ATOM 892 C C . GLY A 1 114 ? 12.556 -7.860 -7.776 1.00 93.56 114 GLY A C 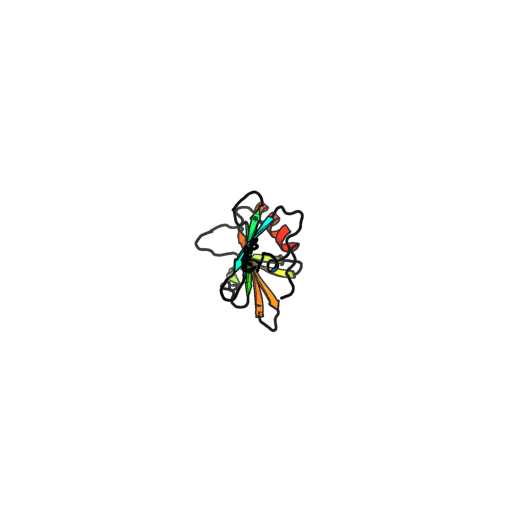1
ATOM 893 O O . GLY A 1 114 ? 12.672 -7.339 -6.668 1.00 93.56 114 GLY A O 1
ATOM 894 N N . TYR A 1 115 ? 11.695 -7.415 -8.696 1.00 95.69 115 TYR A N 1
ATOM 895 C CA . TYR A 1 115 ? 10.736 -6.346 -8.447 1.00 95.69 115 TYR A CA 1
ATOM 896 C C . TYR A 1 115 ? 9.664 -6.809 -7.453 1.00 95.69 115 TYR A C 1
ATOM 898 O O . TYR A 1 115 ? 9.029 -7.862 -7.612 1.00 95.69 115 TYR A O 1
ATOM 906 N N . VAL A 1 116 ? 9.471 -6.031 -6.394 1.00 96.88 116 VAL A N 1
ATOM 907 C CA . VAL A 1 116 ? 8.596 -6.364 -5.270 1.00 96.88 116 VAL A CA 1
ATOM 908 C C . VAL A 1 116 ? 7.594 -5.254 -4.984 1.00 96.88 116 VAL A C 1
ATOM 910 O O . VAL A 1 116 ? 7.818 -4.089 -5.297 1.00 96.88 116 VAL A O 1
ATOM 913 N N . ALA A 1 117 ? 6.517 -5.630 -4.297 1.00 97.69 117 ALA A N 1
ATOM 914 C CA . ALA A 1 117 ? 5.653 -4.702 -3.589 1.00 97.69 117 ALA A CA 1
ATOM 915 C C . ALA A 1 117 ? 5.797 -4.895 -2.075 1.00 97.69 117 ALA A C 1
ATOM 917 O O . ALA A 1 117 ? 5.514 -5.982 -1.560 1.00 97.69 117 ALA A O 1
ATOM 918 N N . HIS A 1 118 ? 6.190 -3.849 -1.347 1.00 98.00 118 HIS A N 1
ATOM 919 C CA . HIS A 1 118 ? 6.040 -3.794 0.114 1.00 98.00 118 HIS A CA 1
ATOM 920 C C . HIS A 1 118 ? 4.778 -3.011 0.435 1.00 98.00 118 HIS A C 1
ATOM 922 O O . HIS A 1 118 ? 4.633 -1.864 0.030 1.00 98.00 118 HIS A O 1
ATOM 928 N N . LEU A 1 119 ? 3.859 -3.646 1.157 1.00 98.00 119 LEU A N 1
ATOM 929 C CA . LEU A 1 119 ? 2.600 -3.036 1.552 1.00 98.00 119 LEU A CA 1
ATOM 930 C C . LEU A 1 119 ? 2.539 -2.895 3.059 1.00 98.00 119 LEU A C 1
ATOM 932 O O . LEU A 1 119 ? 2.905 -3.828 3.778 1.00 98.00 119 LEU A O 1
ATOM 936 N N . TRP A 1 120 ? 1.993 -1.780 3.528 1.00 97.38 120 TRP A N 1
ATOM 937 C CA . TRP A 1 120 ? 1.646 -1.583 4.929 1.00 97.38 120 TRP A CA 1
ATOM 938 C C . TRP A 1 120 ? 0.226 -1.056 5.055 1.00 97.38 120 TRP A C 1
ATOM 940 O O . TRP A 1 120 ? -0.223 -0.240 4.259 1.00 97.38 120 TRP A O 1
ATOM 950 N N . VAL A 1 121 ? -0.462 -1.513 6.089 1.00 96.56 121 VAL A N 1
ATOM 951 C CA . VAL A 1 121 ? -1.789 -1.075 6.500 1.00 96.56 121 VAL A CA 1
ATOM 952 C C . VAL A 1 121 ? -1.644 -0.444 7.868 1.00 96.56 121 VAL A C 1
ATOM 954 O O . VAL A 1 121 ? -1.038 -1.037 8.764 1.00 96.56 121 VAL A O 1
ATOM 957 N N . ILE A 1 122 ? -2.192 0.754 8.004 1.00 94.75 122 ILE A N 1
ATOM 958 C CA . ILE A 1 122 ? -2.378 1.411 9.294 1.00 94.75 122 ILE A CA 1
ATOM 959 C C . ILE A 1 122 ? -3.785 1.022 9.757 1.00 94.75 122 ILE A C 1
ATOM 961 O O . ILE A 1 122 ? -4.658 0.881 8.906 1.00 94.75 122 ILE A O 1
ATOM 965 N N . ALA A 1 123 ? -4.032 0.768 11.035 1.00 93.69 123 ALA A N 1
ATOM 966 C CA . ALA A 1 123 ? -5.379 0.573 11.573 1.00 93.69 123 ALA A CA 1
ATOM 967 C C . ALA A 1 123 ? -5.366 0.657 13.103 1.00 93.69 123 ALA A C 1
ATOM 969 O O . ALA A 1 123 ? -4.561 0.007 13.769 1.00 93.69 123 ALA A O 1
ATOM 970 N N . GLU A 1 124 ? -6.324 1.383 13.672 1.00 91.44 124 GLU A N 1
ATOM 971 C CA . GLU A 1 124 ? -6.498 1.488 15.125 1.00 91.44 124 GLU A CA 1
ATOM 972 C C . GLU A 1 124 ? -7.504 0.473 15.669 1.00 91.44 124 GLU A C 1
ATOM 974 O O . GLU A 1 124 ? -7.466 0.115 16.848 1.00 91.44 124 GLU A O 1
ATOM 979 N N . THR A 1 125 ? -8.393 -0.028 14.809 1.00 93.25 125 THR A N 1
ATOM 980 C CA . THR A 1 125 ? -9.409 -1.022 15.163 1.00 93.25 125 THR A CA 1
ATOM 981 C C . THR A 1 125 ? -9.405 -2.199 14.195 1.00 93.25 125 THR A C 1
ATOM 983 O O . THR A 1 125 ? -8.981 -2.090 13.043 1.00 93.25 125 THR A O 1
ATOM 986 N N . GLU A 1 126 ? -9.933 -3.339 14.644 1.00 93.38 126 GLU A N 1
ATOM 987 C CA . GLU A 1 126 ? -10.127 -4.507 13.777 1.00 93.38 126 GLU A CA 1
ATOM 988 C C . GLU A 1 126 ? -11.059 -4.181 12.599 1.00 93.38 126 GLU A C 1
ATOM 990 O O . GLU A 1 126 ? -10.816 -4.634 11.487 1.00 93.38 126 GLU A O 1
ATOM 995 N N . GLN A 1 127 ? -12.092 -3.357 12.808 1.00 96.44 127 GLN A N 1
ATOM 996 C CA . GLN A 1 127 ? -13.006 -2.953 11.738 1.00 96.44 127 GLN A CA 1
ATOM 997 C C . GLN A 1 127 ? -12.269 -2.181 10.634 1.00 96.44 127 GLN A C 1
ATOM 999 O O . GLN A 1 127 ? -12.363 -2.559 9.467 1.00 96.44 127 GLN A O 1
ATOM 1004 N N . GLN A 1 128 ? -11.476 -1.169 11.006 1.00 95.75 128 GLN A N 1
ATOM 1005 C CA . GLN A 1 128 ? -10.652 -0.422 10.051 1.00 95.75 128 GLN A CA 1
ATOM 1006 C C . GLN A 1 128 ? -9.687 -1.346 9.305 1.00 95.75 128 GLN A C 1
ATOM 1008 O O . GLN A 1 128 ? -9.511 -1.213 8.095 1.00 95.75 128 GLN A O 1
ATOM 1013 N N . LEU A 1 129 ? -9.074 -2.304 10.008 1.00 95.69 129 LEU A N 1
ATOM 1014 C CA . LEU A 1 129 ? -8.203 -3.287 9.377 1.00 95.69 129 LEU A CA 1
ATOM 1015 C C . LEU A 1 129 ? -8.958 -4.100 8.318 1.00 95.69 129 LEU A C 1
ATOM 1017 O O . LEU A 1 129 ? -8.474 -4.220 7.195 1.00 95.69 129 LEU A O 1
ATOM 1021 N N . GLN A 1 130 ? -10.131 -4.644 8.646 1.00 96.56 130 GLN A N 1
ATOM 1022 C CA . GLN A 1 130 ? -10.910 -5.458 7.707 1.00 96.56 130 GLN A CA 1
ATOM 1023 C C . GLN A 1 130 ? -11.369 -4.655 6.483 1.00 96.56 130 GLN A C 1
ATOM 1025 O O . GLN A 1 130 ? -11.252 -5.137 5.356 1.00 96.56 130 GLN A O 1
ATOM 1030 N N . GLU A 1 131 ? -11.818 -3.414 6.678 1.00 96.62 131 GLU A N 1
ATOM 1031 C CA . GLU A 1 131 ? -12.189 -2.506 5.588 1.00 96.62 131 GLU A CA 1
ATOM 1032 C C . GLU A 1 131 ? -11.000 -2.264 4.646 1.00 96.62 131 GLU A C 1
ATOM 1034 O O . GLU A 1 131 ? -11.104 -2.509 3.441 1.00 96.62 131 GLU A O 1
ATOM 1039 N N . ARG A 1 132 ? -9.835 -1.895 5.193 1.00 97.44 132 ARG A N 1
ATOM 1040 C CA . ARG A 1 132 ? -8.603 -1.625 4.427 1.00 97.44 132 ARG A CA 1
ATOM 1041 C C . ARG A 1 132 ? -8.097 -2.882 3.703 1.00 97.44 132 ARG A C 1
ATOM 1043 O O . ARG A 1 132 ? -7.733 -2.819 2.528 1.00 97.44 132 ARG A O 1
ATOM 1050 N N . LEU A 1 133 ? -8.138 -4.048 4.355 1.00 97.25 133 LEU A N 1
ATOM 1051 C CA . LEU A 1 133 ? -7.790 -5.328 3.727 1.00 97.25 133 LEU A CA 1
ATOM 1052 C C . LEU A 1 133 ? -8.731 -5.668 2.564 1.00 97.25 133 LEU A C 1
ATOM 1054 O O . LEU A 1 133 ? -8.256 -6.129 1.530 1.00 97.25 133 LEU A O 1
ATOM 1058 N N . SER A 1 134 ? -10.033 -5.386 2.674 1.00 97.06 134 SER A N 1
ATOM 1059 C CA . SER A 1 134 ? -10.997 -5.650 1.593 1.00 97.06 134 SER A CA 1
ATOM 1060 C C . SER A 1 134 ? -10.706 -4.859 0.307 1.00 97.06 134 SER A C 1
ATOM 1062 O O . SER A 1 134 ? -11.000 -5.332 -0.796 1.00 97.06 134 SER A O 1
ATOM 1064 N N . VAL A 1 135 ? -10.102 -3.670 0.434 1.00 97.88 135 VAL A N 1
ATOM 1065 C CA . VAL A 1 135 ? -9.617 -2.869 -0.700 1.00 97.88 135 VAL A CA 1
ATOM 1066 C C . VAL A 1 135 ? -8.388 -3.535 -1.313 1.00 97.88 135 VAL A C 1
ATOM 1068 O O . VAL A 1 135 ? -8.368 -3.827 -2.512 1.00 97.88 135 VAL A O 1
ATOM 1071 N N . LEU A 1 136 ? -7.391 -3.852 -0.482 1.00 97.88 136 LEU A N 1
ATOM 1072 C CA . LEU A 1 136 ? -6.147 -4.490 -0.917 1.00 97.88 136 LEU A CA 1
ATOM 1073 C C . LEU A 1 136 ? -6.367 -5.860 -1.562 1.00 97.88 136 LEU A C 1
ATOM 1075 O O . LEU A 1 136 ? -5.631 -6.228 -2.472 1.00 97.88 136 LEU A O 1
ATOM 1079 N N . GLU A 1 137 ? -7.363 -6.631 -1.134 1.00 97.44 137 GLU A N 1
ATOM 1080 C CA . GLU A 1 137 ? -7.676 -7.926 -1.745 1.00 97.44 137 GLU A CA 1
ATOM 1081 C C . GLU A 1 137 ? -8.168 -7.800 -3.192 1.00 97.44 137 GLU A C 1
ATOM 1083 O O . GLU A 1 137 ? -7.911 -8.703 -3.996 1.00 97.44 137 GLU A O 1
ATOM 1088 N N . ARG A 1 138 ? -8.848 -6.692 -3.519 1.00 97.12 138 ARG A N 1
ATOM 1089 C CA . ARG A 1 138 ? -9.512 -6.448 -4.811 1.00 97.12 138 ARG A CA 1
ATOM 1090 C C . ARG A 1 138 ? -8.728 -5.543 -5.757 1.00 97.12 138 ARG A C 1
ATOM 1092 O O . ARG A 1 138 ? -9.072 -5.482 -6.937 1.00 97.12 138 ARG A O 1
ATOM 1099 N N . MET A 1 139 ? -7.703 -4.843 -5.272 1.00 96.19 139 MET A N 1
ATOM 1100 C CA . MET A 1 139 ? -6.857 -4.023 -6.138 1.00 96.19 139 MET A CA 1
ATOM 1101 C C . MET A 1 139 ? -6.112 -4.874 -7.172 1.00 96.19 139 MET A C 1
ATOM 1103 O O . MET A 1 139 ? -5.985 -6.091 -7.035 1.00 96.19 139 MET A O 1
ATOM 1107 N N . ARG A 1 140 ? -5.563 -4.236 -8.203 1.00 96.00 140 ARG A N 1
ATOM 1108 C CA . ARG A 1 140 ? -4.796 -4.933 -9.242 1.00 96.00 140 ARG A CA 1
ATOM 1109 C C . ARG A 1 140 ? -3.448 -4.271 -9.458 1.00 96.00 140 ARG A C 1
ATOM 1111 O O . ARG A 1 140 ? -3.406 -3.112 -9.861 1.00 96.00 140 ARG A O 1
ATOM 1118 N N . PHE A 1 141 ? -2.365 -5.009 -9.228 1.00 94.25 141 PHE A N 1
ATOM 1119 C CA . PHE A 1 141 ? -1.032 -4.563 -9.631 1.00 94.25 141 PHE A CA 1
ATOM 1120 C C . PHE A 1 141 ? -0.993 -4.334 -11.144 1.00 94.25 141 PHE A C 1
ATOM 1122 O O . PHE A 1 141 ? -1.695 -5.014 -11.899 1.00 94.25 141 PHE A O 1
ATOM 1129 N N . LYS A 1 142 ? -0.215 -3.337 -11.560 1.00 89.75 142 LYS A N 1
ATOM 1130 C CA . LYS A 1 142 ? 0.158 -3.168 -12.961 1.00 89.75 142 LYS A CA 1
ATOM 1131 C C . LYS A 1 142 ? 1.204 -4.225 -13.308 1.00 89.75 142 LYS A C 1
ATOM 1133 O O . LYS A 1 142 ? 1.895 -4.712 -12.411 1.00 89.75 142 LYS A O 1
ATOM 1138 N N . ASP A 1 143 ? 1.274 -4.592 -14.580 1.00 74.81 143 ASP A N 1
ATOM 1139 C CA . ASP A 1 143 ? 2.356 -5.453 -15.045 1.00 74.81 143 ASP A CA 1
ATOM 1140 C C . ASP A 1 143 ? 3.680 -4.675 -14.895 1.00 74.81 143 ASP A C 1
ATOM 1142 O O . ASP A 1 143 ? 3.710 -3.501 -15.283 1.00 74.81 143 ASP A O 1
ATOM 1146 N N . PRO A 1 144 ? 4.705 -5.266 -14.254 1.00 60.00 144 PRO A N 1
ATOM 1147 C CA . PRO A 1 144 ? 6.010 -4.634 -14.075 1.00 60.00 144 PRO A CA 1
ATOM 1148 C C . PRO A 1 144 ? 6.783 -4.478 -15.391 1.00 60.00 144 PRO A C 1
ATOM 1150 O O . PRO A 1 144 ? 6.525 -5.254 -16.342 1.00 60.00 144 PRO A O 1
#

Organism: NCBI:txid666685

Secondary structure (DSSP, 8-state):
-----------------S-S-GGGSPBPPTTS-EEEEEEE-SSEEEEEEEETT-----EEEEEES--S----GGGEEEEEEETTEEEEEEE---SS---TT-EEEEEES-TTT--EEEEEE--SSHHHHHHHHHHHHH-BPPP-

pLDDT: mean 86.35, std 16.66, range [38.09, 98.0]

Radius of gyration: 21.23 Å; chains: 1; bounding box: 32×70×67 Å

Foldseek 3Di:
DDDDDDDDDDPDPDPPPPPVDCVQPWAWDPPQQKDWDWDDDPFKIKTFIDRVVDPDGFKMKIKGQDDPDDDDPVQWDAWAAFLQDIFTWGDDDDPVDPAPLKTWGKAQLDPVSNIIIIMIGDDNDPVSSVSVRVRRRNTGHDRD